Protein AF-A0A932QR58-F1 (afdb_monomer_lite)

Sequence (59 aa):
MNLKPETLEKLRVILKEDFGEEVNDQDLHDIAFCLVGFYDTLMQCYCEDLIAEQQSHEK

Foldseek 3Di:
DDDDPVVLVVQQVCCCPVVVDHDDPVRSVVVVVVVVVVVVVVVVVVVVVVVVVVVVVVD

pLDDT: mean 91.23, std 10.4, range [51.25, 97.69]

Structure (mmCIF, N/CA/C/O backbone):
data_AF-A0A932QR58-F1
#
_entry.id   AF-A0A932QR58-F1
#
loop_
_atom_site.group_PDB
_atom_site.id
_atom_site.type_symbol
_atom_site.label_atom_id
_atom_site.label_alt_id
_atom_site.label_comp_id
_atom_site.label_asym_id
_atom_site.label_entity_id
_atom_site.label_seq_id
_atom_site.pdbx_PDB_ins_code
_atom_site.Cartn_x
_atom_site.Cartn_y
_atom_site.Cartn_z
_atom_site.occupancy
_atom_site.B_iso_or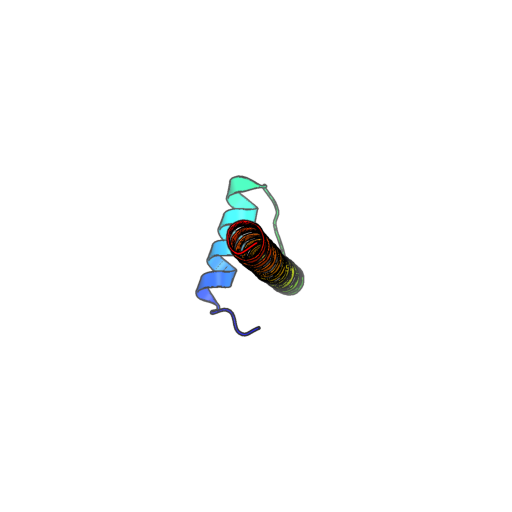_equiv
_atom_site.auth_seq_id
_atom_site.auth_comp_id
_atom_site.auth_asym_id
_atom_site.auth_atom_id
_atom_site.pdbx_PDB_model_num
ATOM 1 N N . MET A 1 1 ? 6.735 -4.648 7.855 1.00 63.38 1 MET A N 1
ATOM 2 C CA . MET A 1 1 ? 7.004 -3.202 7.720 1.00 63.38 1 MET A CA 1
ATOM 3 C C . MET A 1 1 ? 6.718 -2.530 9.060 1.00 63.38 1 MET A C 1
ATOM 5 O O . MET A 1 1 ? 5.697 -2.862 9.643 1.00 63.38 1 MET A O 1
ATOM 9 N N . ASN A 1 2 ? 7.581 -1.637 9.560 1.00 71.06 2 ASN A N 1
ATOM 10 C CA . ASN A 1 2 ? 7.341 -0.908 10.818 1.00 71.06 2 ASN A CA 1
ATOM 11 C C . ASN A 1 2 ? 6.979 0.552 10.521 1.00 71.06 2 ASN A C 1
ATOM 13 O O . ASN A 1 2 ? 7.837 1.434 10.566 1.00 71.06 2 ASN A O 1
ATOM 17 N N . LEU A 1 3 ? 5.713 0.800 10.183 1.00 84.00 3 LEU A N 1
ATOM 18 C CA . LEU A 1 3 ? 5.189 2.162 10.112 1.00 84.00 3 LEU A CA 1
ATOM 19 C C . LEU A 1 3 ? 5.032 2.726 11.523 1.00 84.00 3 LEU A C 1
ATOM 21 O O . LEU A 1 3 ? 4.686 2.010 12.463 1.00 84.00 3 LEU A O 1
ATOM 25 N N . LYS A 1 4 ? 5.297 4.025 11.678 1.00 91.31 4 LYS A N 1
ATOM 26 C CA . LYS A 1 4 ? 5.038 4.706 12.946 1.00 91.31 4 LYS A CA 1
ATOM 27 C C . LYS A 1 4 ? 3.521 4.752 13.180 1.00 91.31 4 LYS A C 1
ATOM 29 O O . LYS A 1 4 ? 2.798 5.032 12.223 1.00 91.31 4 LYS A O 1
ATOM 34 N N . PRO A 1 5 ? 3.039 4.580 14.423 1.00 91.94 5 PRO A N 1
ATOM 35 C CA . PRO A 1 5 ? 1.611 4.689 14.734 1.00 91.94 5 PRO A CA 1
ATOM 36 C C . PRO A 1 5 ? 0.983 6.003 14.247 1.00 91.94 5 PRO A C 1
ATOM 38 O O . PRO A 1 5 ? -0.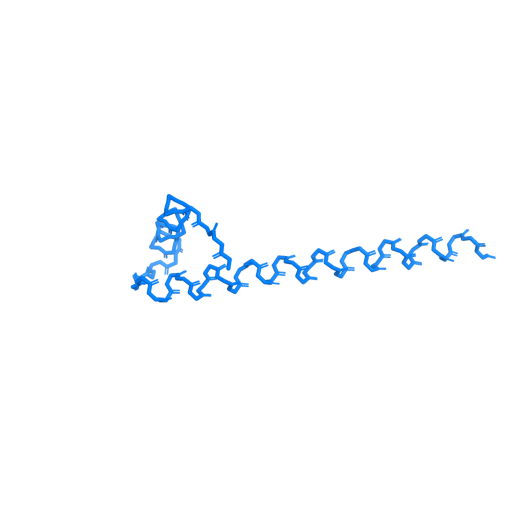106 6.005 13.692 1.00 91.94 5 PRO A O 1
ATOM 41 N N . GLU A 1 6 ? 1.717 7.115 14.348 1.00 95.00 6 GLU A N 1
ATOM 42 C CA . GLU A 1 6 ? 1.282 8.422 13.833 1.00 95.00 6 GLU A CA 1
ATOM 43 C C . GLU A 1 6 ? 1.016 8.412 12.315 1.00 95.00 6 GLU A C 1
ATOM 45 O O . GLU A 1 6 ? 0.102 9.077 11.835 1.00 95.00 6 GLU A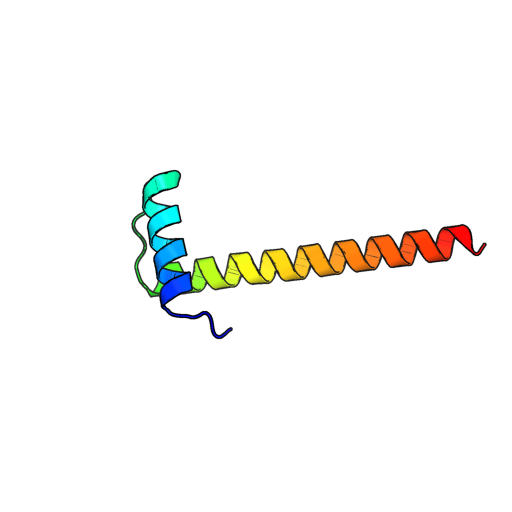 O 1
ATOM 50 N N . THR A 1 7 ? 1.805 7.661 11.540 1.00 94.19 7 THR A N 1
ATOM 51 C CA . THR A 1 7 ? 1.616 7.533 10.089 1.00 94.19 7 THR A CA 1
ATOM 52 C C . THR A 1 7 ? 0.361 6.731 9.765 1.00 94.19 7 THR A C 1
ATOM 54 O O . THR A 1 7 ? -0.367 7.099 8.848 1.00 94.19 7 THR A O 1
ATOM 57 N N . LEU A 1 8 ? 0.090 5.672 10.531 1.00 95.06 8 LEU A N 1
ATOM 58 C CA . LEU A 1 8 ? -1.132 4.884 10.381 1.00 95.06 8 LEU A CA 1
ATOM 59 C C . LEU A 1 8 ? -2.365 5.718 10.725 1.00 95.06 8 LEU A C 1
ATOM 61 O O . LEU A 1 8 ? -3.341 5.678 9.987 1.00 95.06 8 LEU A O 1
ATOM 65 N N . GLU A 1 9 ? -2.304 6.559 11.758 1.00 95.88 9 GLU A N 1
ATOM 66 C CA . GLU A 1 9 ? -3.446 7.423 12.062 1.00 95.88 9 GLU A CA 1
ATOM 67 C C . GLU A 1 9 ? -3.674 8.526 11.034 1.00 95.88 9 GLU A C 1
ATOM 69 O O . GLU A 1 9 ? -4.819 8.836 10.717 1.00 95.88 9 GLU A O 1
ATOM 74 N N . LYS A 1 10 ? -2.616 9.062 10.418 1.00 96.56 10 LYS A N 1
ATOM 75 C CA . LYS A 1 10 ? -2.782 9.945 9.252 1.00 96.56 10 LYS A CA 1
ATOM 76 C C . LYS A 1 10 ? -3.482 9.227 8.103 1.00 96.56 10 LYS A C 1
ATOM 78 O O . LYS A 1 10 ? -4.372 9.806 7.493 1.00 96.56 10 LYS A O 1
ATOM 83 N N . LEU A 1 11 ? -3.114 7.974 7.833 1.00 96.19 11 LEU A N 1
ATOM 84 C CA . LEU A 1 11 ? -3.789 7.165 6.821 1.00 96.19 11 LEU A CA 1
ATOM 85 C C . LEU A 1 11 ? -5.265 6.938 7.179 1.00 96.19 11 LEU A C 1
ATOM 87 O O . LEU A 1 11 ? -6.115 7.093 6.309 1.00 96.19 11 LEU A O 1
ATOM 91 N N . ARG A 1 12 ? -5.591 6.654 8.447 1.00 96.81 12 ARG A N 1
ATOM 92 C CA . ARG A 1 12 ? -6.985 6.504 8.894 1.00 96.81 12 ARG A CA 1
ATOM 93 C C . ARG A 1 12 ? -7.795 7.779 8.662 1.00 96.81 12 ARG A C 1
ATOM 95 O O . ARG A 1 12 ? -8.928 7.704 8.196 1.00 96.81 12 ARG A O 1
ATOM 102 N N . VAL A 1 13 ? -7.215 8.941 8.966 1.00 97.31 13 VAL A N 1
ATOM 103 C CA . VAL A 1 13 ? -7.853 10.243 8.717 1.00 97.31 13 VAL A CA 1
ATOM 104 C C . VAL A 1 13 ? -8.092 10.453 7.222 1.00 97.31 13 VAL A C 1
ATOM 106 O O . VAL A 1 13 ? -9.212 10.779 6.852 1.00 97.31 13 VAL A O 1
ATOM 109 N N . ILE A 1 14 ? -7.100 10.181 6.367 1.00 97.44 14 ILE A N 1
ATOM 110 C CA . ILE A 1 14 ? -7.238 10.294 4.904 1.00 97.44 14 ILE A CA 1
ATOM 111 C C . ILE A 1 14 ? -8.355 9.381 4.381 1.00 97.44 14 ILE A C 1
ATOM 113 O O . ILE A 1 14 ? -9.222 9.833 3.641 1.00 97.44 14 ILE A O 1
ATOM 117 N N . LEU A 1 15 ? -8.378 8.108 4.792 1.00 96.81 15 LEU A N 1
ATOM 118 C CA . LEU A 1 15 ? -9.416 7.155 4.378 1.00 96.81 15 LEU A CA 1
ATOM 119 C C . LEU A 1 15 ? -10.818 7.632 4.782 1.00 96.81 15 LEU A C 1
ATOM 121 O O . LEU A 1 15 ? -11.765 7.532 4.003 1.00 96.81 15 LEU A O 1
ATOM 125 N N . LYS A 1 16 ? -10.944 8.230 5.968 1.00 96.94 16 LYS A N 1
ATOM 126 C CA . LYS A 1 16 ? -12.217 8.763 6.447 1.00 96.94 16 LYS A CA 1
ATOM 127 C C . LYS A 1 16 ? -12.637 10.051 5.738 1.00 96.94 16 LYS A C 1
ATOM 129 O O . LYS A 1 16 ? -13.806 10.184 5.389 1.00 96.94 16 LYS A O 1
ATOM 134 N N . GLU A 1 17 ? -11.732 11.008 5.568 1.00 97.69 17 GLU A 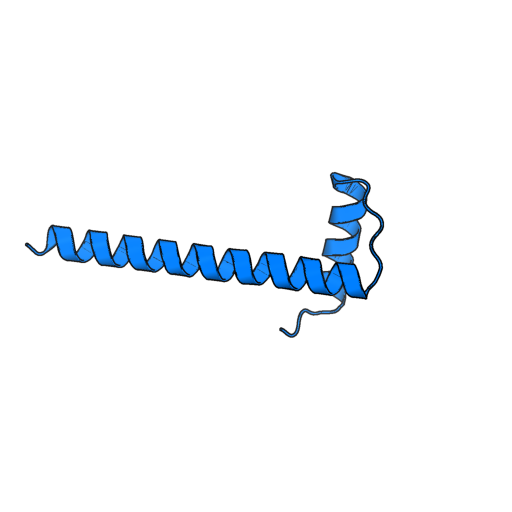N 1
ATOM 135 C CA . GLU A 1 17 ? -12.051 12.335 5.026 1.00 97.69 17 GLU A CA 1
ATOM 136 C C . GLU A 1 17 ? -12.239 12.312 3.507 1.00 97.69 17 GLU A C 1
ATOM 138 O O . GLU A 1 17 ? -13.211 12.878 3.007 1.00 97.69 17 GLU A O 1
ATOM 143 N N . ASP A 1 18 ? -11.361 11.612 2.788 1.00 97.62 18 ASP A N 1
ATOM 144 C CA . ASP A 1 18 ? -11.336 11.643 1.324 1.00 97.62 18 ASP A CA 1
ATOM 145 C C . ASP A 1 18 ? -12.200 10.537 0.703 1.00 97.62 18 ASP A C 1
ATOM 147 O O . ASP A 1 18 ? -12.764 10.722 -0.377 1.00 97.62 18 ASP A O 1
ATOM 151 N N . PHE A 1 19 ? -12.328 9.394 1.387 1.00 94.06 19 PHE A N 1
ATOM 152 C CA . PHE A 1 19 ? -13.028 8.212 0.869 1.00 94.06 19 PHE A CA 1
ATOM 153 C C . PHE A 1 19 ? -14.277 7.837 1.678 1.00 94.06 19 PHE A C 1
ATOM 155 O O . PHE A 1 19 ? -15.068 7.011 1.226 1.00 94.06 19 PHE A O 1
ATOM 162 N N . GLY A 1 20 ? -14.504 8.459 2.841 1.00 94.81 20 GLY A N 1
ATOM 163 C CA . GLY A 1 20 ? -15.641 8.138 3.707 1.00 94.81 20 GLY A CA 1
ATOM 164 C C . GLY A 1 20 ? -15.566 6.744 4.334 1.00 94.81 20 GLY A C 1
ATOM 165 O O . GLY A 1 20 ? -16.585 6.240 4.807 1.00 94.81 20 GLY A O 1
ATOM 166 N N . GLU A 1 21 ? -14.392 6.107 4.329 1.00 94.19 21 GLU A N 1
ATOM 167 C CA . GLU A 1 21 ? -14.206 4.746 4.828 1.00 94.19 21 GLU A CA 1
ATOM 168 C C . GLU A 1 21 ? -13.775 4.746 6.297 1.00 94.19 21 GLU A C 1
ATOM 170 O O . GLU A 1 21 ? -12.765 5.338 6.682 1.00 94.19 21 GLU A O 1
ATOM 175 N N . GLU A 1 22 ? -14.533 4.034 7.133 1.00 94.44 22 GLU A N 1
ATOM 176 C CA . GLU A 1 22 ? -14.129 3.731 8.504 1.00 94.44 22 GLU A CA 1
ATOM 177 C C . GLU A 1 22 ? -13.481 2.349 8.559 1.00 94.44 22 GLU A C 1
ATOM 179 O O . GLU A 1 22 ? -14.144 1.328 8.385 1.00 94.44 22 GLU A O 1
ATOM 184 N N . VAL A 1 23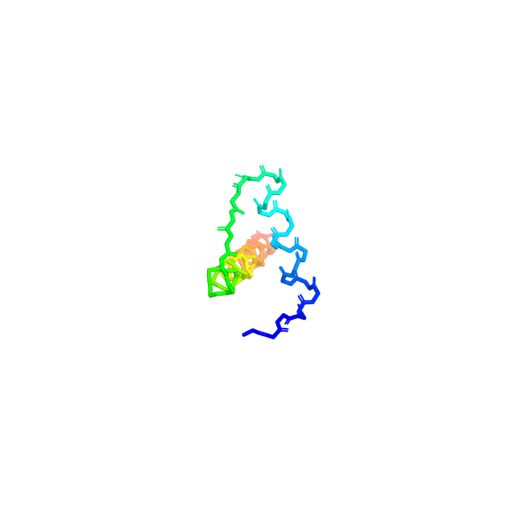 ? -12.175 2.329 8.826 1.00 94.19 23 VAL A N 1
ATOM 185 C CA . VAL A 1 23 ? -11.367 1.107 8.879 1.00 94.19 23 VAL A CA 1
ATOM 186 C C . VAL A 1 23 ? -10.961 0.765 10.311 1.00 94.19 23 VAL A C 1
ATOM 188 O O . VAL A 1 23 ? -10.642 1.644 11.125 1.00 94.19 23 VAL A O 1
ATOM 191 N N . ASN A 1 24 ? -10.969 -0.531 10.624 1.00 96.06 24 ASN A N 1
ATOM 192 C CA . ASN A 1 24 ? -10.396 -1.046 11.866 1.00 96.06 24 ASN A CA 1
ATOM 193 C C . ASN A 1 24 ? -8.863 -1.157 11.748 1.00 96.06 24 ASN A C 1
ATOM 195 O O . ASN A 1 24 ? -8.287 -0.913 10.690 1.00 96.06 24 ASN A O 1
ATOM 199 N N . ASP A 1 25 ? -8.196 -1.515 12.842 1.00 94.50 25 ASP A N 1
ATOM 200 C CA . ASP A 1 25 ? -6.730 -1.541 12.888 1.00 94.50 25 ASP A CA 1
ATOM 201 C C . ASP A 1 25 ? -6.123 -2.578 11.933 1.00 94.50 25 ASP A C 1
ATOM 203 O O . ASP A 1 25 ? -5.092 -2.310 11.321 1.00 94.50 25 ASP A O 1
ATOM 207 N N . GLN A 1 26 ? -6.763 -3.738 11.767 1.00 94.88 26 GLN A N 1
ATOM 208 C CA . GLN A 1 26 ? -6.290 -4.777 10.852 1.00 94.88 26 GLN A CA 1
ATOM 209 C C . GLN A 1 26 ? -6.370 -4.293 9.401 1.00 94.88 26 GLN A C 1
ATOM 211 O O . GLN A 1 26 ? -5.364 -4.316 8.694 1.00 94.88 26 GLN A O 1
ATOM 216 N N . ASP A 1 27 ? -7.528 -3.769 8.998 1.00 95.94 27 ASP A N 1
ATOM 217 C CA . ASP A 1 27 ? -7.739 -3.243 7.647 1.00 95.94 27 ASP A CA 1
ATOM 218 C C . ASP A 1 27 ? -6.788 -2.074 7.361 1.00 95.94 27 ASP A C 1
ATOM 220 O O . ASP A 1 27 ? -6.181 -1.998 6.294 1.00 95.94 27 ASP A O 1
ATOM 224 N N . LEU A 1 28 ? -6.582 -1.190 8.342 1.00 96.31 28 LEU A N 1
ATOM 225 C CA . LEU A 1 28 ? -5.635 -0.082 8.243 1.00 96.31 28 LEU A CA 1
ATOM 226 C C . LEU A 1 28 ? -4.200 -0.575 8.002 1.00 96.31 28 LEU A C 1
ATOM 228 O O . LEU A 1 28 ? -3.482 -0.007 7.176 1.00 96.31 28 LEU A O 1
ATOM 232 N N . HIS A 1 29 ? -3.779 -1.628 8.705 1.00 94.94 29 HIS A N 1
ATOM 233 C CA . HIS A 1 29 ? -2.466 -2.244 8.522 1.00 94.94 29 HIS A CA 1
ATOM 234 C C . HIS A 1 29 ? -2.318 -2.906 7.148 1.00 94.94 29 HIS A C 1
ATOM 236 O O . HIS A 1 29 ? -1.265 -2.758 6.520 1.00 94.94 29 HIS A O 1
ATOM 242 N N . ASP A 1 30 ? -3.356 -3.585 6.667 1.00 95.81 30 ASP A N 1
ATOM 243 C CA . ASP A 1 30 ? -3.350 -4.254 5.367 1.00 95.81 30 ASP A CA 1
ATOM 244 C C . ASP A 1 30 ? -3.318 -3.238 4.216 1.00 95.81 30 ASP A C 1
ATOM 246 O O . ASP A 1 30 ? -2.504 -3.363 3.298 1.00 95.81 30 ASP A O 1
ATOM 250 N N . ILE A 1 31 ? -4.111 -2.166 4.298 1.00 95.69 31 ILE A N 1
ATOM 251 C CA . ILE A 1 31 ? -4.078 -1.056 3.334 1.00 95.69 31 ILE A CA 1
ATOM 252 C C . ILE A 1 31 ? -2.691 -0.413 3.315 1.00 95.69 31 ILE A C 1
ATOM 254 O O . ILE A 1 31 ? -2.108 -0.214 2.247 1.00 95.69 31 ILE A O 1
ATOM 258 N N . ALA A 1 32 ? -2.130 -0.118 4.488 1.00 95.50 32 ALA A N 1
ATOM 259 C CA . ALA A 1 32 ? -0.807 0.482 4.593 1.00 95.50 32 ALA A CA 1
ATOM 260 C C . ALA A 1 32 ? 0.284 -0.409 3.977 1.00 95.50 32 ALA A C 1
ATOM 262 O O . ALA A 1 32 ? 1.181 0.088 3.293 1.00 95.50 32 ALA A O 1
ATOM 263 N N . PHE A 1 33 ? 0.194 -1.725 4.184 1.00 94.56 33 PHE A N 1
ATOM 264 C CA . PHE A 1 33 ? 1.098 -2.697 3.577 1.00 94.56 33 PHE A CA 1
ATOM 265 C C . PHE A 1 33 ? 0.979 -2.703 2.048 1.00 94.56 33 PHE A C 1
ATOM 267 O O . PHE A 1 33 ? 1.995 -2.625 1.354 1.00 94.56 33 PHE A O 1
ATOM 274 N N . CYS A 1 34 ? -0.247 -2.727 1.525 1.00 95.44 34 CYS A N 1
ATOM 275 C CA . CYS A 1 34 ? -0.514 -2.687 0.089 1.00 95.44 34 CYS A CA 1
ATOM 276 C C . CYS A 1 34 ? 0.018 -1.408 -0.569 1.00 95.44 34 CYS A C 1
ATOM 278 O O . CYS A 1 34 ? 0.669 -1.488 -1.609 1.00 95.44 34 CYS A O 1
ATOM 280 N N . LEU A 1 35 ? -0.207 -0.239 0.038 1.00 95.19 35 LEU A N 1
ATOM 281 C CA . LEU A 1 35 ? 0.260 1.047 -0.494 1.00 95.19 35 LEU A CA 1
ATOM 282 C C . LEU A 1 35 ? 1.782 1.098 -0.630 1.00 95.19 35 LEU A C 1
ATOM 284 O O . LEU A 1 35 ? 2.311 1.598 -1.622 1.00 95.19 35 LEU A O 1
ATOM 288 N N . VAL A 1 36 ? 2.491 0.560 0.356 1.00 93.62 36 VAL A N 1
ATOM 289 C CA . VAL A 1 36 ? 3.954 0.562 0.353 1.00 93.62 36 VAL A CA 1
ATOM 290 C C . VAL A 1 36 ? 4.484 -0.446 -0.652 1.00 93.62 36 VAL A C 1
ATOM 292 O O . VAL A 1 36 ? 5.351 -0.098 -1.445 1.00 93.62 36 VAL A O 1
ATOM 295 N N . GLY A 1 37 ? 3.929 -1.660 -0.679 1.00 94.50 37 GLY A N 1
ATOM 296 C CA . GLY A 1 37 ? 4.318 -2.658 -1.675 1.00 94.50 37 GLY A CA 1
ATOM 297 C C . GLY A 1 37 ? 4.072 -2.172 -3.106 1.00 94.50 37 GLY A C 1
ATOM 298 O O . GLY A 1 37 ? 4.878 -2.426 -4.002 1.00 94.50 37 GLY A O 1
ATOM 299 N N . PHE A 1 38 ? 2.996 -1.412 -3.317 1.00 96.12 38 PHE A N 1
ATOM 300 C CA . PHE A 1 38 ? 2.721 -0.771 -4.596 1.00 96.12 38 PHE A CA 1
ATOM 301 C C . PHE A 1 38 ? 3.785 0.273 -4.956 1.00 96.12 38 PHE A C 1
ATOM 303 O O . PHE A 1 38 ? 4.311 0.244 -6.067 1.00 96.12 38 PHE A O 1
ATOM 310 N N . TYR A 1 39 ? 4.153 1.150 -4.018 1.00 95.44 39 TYR A N 1
ATOM 311 C CA . TYR A 1 39 ? 5.226 2.124 -4.227 1.00 95.44 39 TYR A CA 1
ATOM 312 C C . TYR A 1 39 ? 6.572 1.454 -4.540 1.00 95.44 39 TYR A C 1
ATOM 314 O O . TYR A 1 39 ? 7.236 1.846 -5.499 1.00 95.44 39 TYR A O 1
ATOM 322 N N . ASP A 1 40 ? 6.949 0.420 -3.787 1.00 95.44 40 ASP A N 1
ATOM 323 C CA . ASP A 1 40 ? 8.193 -0.325 -4.006 1.00 95.44 40 ASP A CA 1
ATOM 324 C C . ASP A 1 40 ? 8.226 -0.951 -5.410 1.00 95.44 40 ASP A C 1
ATOM 326 O O . ASP A 1 40 ? 9.238 -0.869 -6.107 1.00 95.44 40 ASP A O 1
ATOM 330 N N . THR A 1 41 ? 7.095 -1.505 -5.859 1.00 97.06 41 THR A N 1
ATOM 331 C CA . THR A 1 41 ? 6.952 -2.074 -7.209 1.00 97.06 41 THR A CA 1
ATOM 332 C C . THR A 1 41 ? 7.114 -1.000 -8.285 1.00 97.06 41 THR A C 1
ATOM 334 O O . THR A 1 41 ? 7.868 -1.192 -9.236 1.00 97.06 41 THR A O 1
ATOM 337 N N . LEU A 1 42 ? 6.454 0.154 -8.131 1.00 97.06 42 LEU A N 1
ATOM 338 C CA . LEU A 1 42 ? 6.596 1.271 -9.070 1.00 97.06 42 LEU A CA 1
ATOM 339 C C . LEU A 1 42 ? 8.040 1.773 -9.144 1.00 97.06 42 LEU A C 1
ATOM 341 O O . LEU A 1 42 ? 8.544 2.040 -10.234 1.00 97.06 42 LEU A O 1
ATOM 345 N N . MET A 1 43 ? 8.709 1.884 -7.996 1.00 96.50 43 MET A N 1
ATOM 346 C CA . MET A 1 43 ? 10.103 2.310 -7.936 1.00 96.50 43 MET A CA 1
ATOM 347 C C . MET A 1 43 ? 11.025 1.309 -8.637 1.00 96.50 43 MET A C 1
ATOM 349 O O . MET A 1 43 ? 11.950 1.716 -9.340 1.00 96.50 43 MET A O 1
ATOM 353 N N . GLN A 1 44 ? 10.768 0.008 -8.484 1.00 96.88 44 GLN A N 1
ATOM 354 C CA . GLN A 1 44 ? 11.508 -1.027 -9.197 1.00 96.88 44 GLN A CA 1
ATOM 355 C C . GLN A 1 44 ? 11.335 -0.891 -10.714 1.00 96.88 44 GLN A C 1
ATOM 357 O O . GLN A 1 44 ? 12.339 -0.826 -11.419 1.00 96.88 44 GLN A O 1
ATOM 362 N N . CYS A 1 45 ? 10.098 -0.785 -11.208 1.00 96.75 45 CYS A N 1
ATOM 363 C CA . CYS A 1 45 ? 9.838 -0.614 -12.640 1.00 96.75 45 CYS A CA 1
ATOM 364 C C . CYS A 1 45 ? 10.523 0.642 -13.194 1.00 96.75 45 CYS A C 1
ATOM 366 O O . CYS A 1 45 ? 11.192 0.579 -14.218 1.00 96.75 45 CYS A O 1
ATOM 368 N N . TYR A 1 46 ? 10.443 1.765 -12.476 1.00 95.88 46 TYR A N 1
ATOM 369 C CA . TYR A 1 46 ? 11.117 3.000 -12.876 1.00 95.88 46 TYR A CA 1
ATOM 370 C C . TYR A 1 46 ? 12.644 2.839 -12.974 1.00 95.88 46 TYR A C 1
ATOM 372 O O . TYR A 1 46 ? 13.268 3.325 -13.915 1.00 95.88 46 TYR A O 1
ATOM 380 N N . CYS A 1 47 ? 13.264 2.138 -12.021 1.00 94.69 47 CYS A N 1
ATOM 381 C CA . CYS A 1 47 ? 14.691 1.826 -12.087 1.00 94.69 47 CYS A CA 1
ATOM 382 C C . CYS A 1 47 ? 15.036 0.932 -13.285 1.00 94.69 47 CYS A C 1
ATOM 384 O O . CYS A 1 47 ? 16.059 1.155 -13.931 1.00 94.69 47 CYS A O 1
ATOM 386 N N . GLU A 1 48 ? 14.211 -0.076 -13.573 1.00 95.81 48 GLU A N 1
ATOM 387 C CA . GLU A 1 48 ? 14.389 -0.968 -14.723 1.00 95.81 48 GLU A CA 1
ATOM 388 C C . GLU A 1 48 ? 14.310 -0.193 -16.047 1.00 95.81 48 GLU A C 1
ATOM 390 O O . GLU A 1 48 ? 15.184 -0.363 -16.899 1.00 95.81 48 GLU A O 1
ATOM 395 N N . ASP A 1 49 ? 13.347 0.724 -16.176 1.00 95.19 49 ASP A N 1
ATOM 396 C CA . ASP A 1 49 ? 13.201 1.600 -17.342 1.00 95.19 49 ASP A CA 1
ATOM 397 C C . ASP A 1 49 ? 14.428 2.509 -17.523 1.00 95.19 49 ASP A C 1
ATOM 399 O O . ASP A 1 49 ? 14.999 2.573 -18.613 1.00 95.19 49 ASP A O 1
ATOM 403 N N . LEU A 1 50 ? 14.916 3.141 -16.447 1.00 94.81 50 LEU A N 1
ATOM 404 C CA . LEU A 1 50 ? 16.129 3.970 -16.490 1.00 94.81 50 LEU A CA 1
ATOM 405 C C . LEU A 1 50 ? 17.367 3.188 -16.949 1.00 94.81 50 LEU A C 1
ATOM 407 O O . LEU A 1 50 ? 18.195 3.710 -17.700 1.00 94.81 50 LEU A O 1
ATOM 411 N N . ILE A 1 51 ? 17.521 1.944 -16.488 1.00 93.88 51 ILE A N 1
ATOM 412 C CA . ILE A 1 51 ? 18.636 1.077 -16.891 1.00 93.88 51 ILE A CA 1
ATOM 413 C C . ILE A 1 51 ? 18.505 0.703 -18.371 1.00 93.88 51 ILE A C 1
ATOM 415 O O . ILE A 1 51 ? 19.497 0.743 -19.104 1.00 93.88 51 ILE A O 1
ATOM 419 N N . ALA A 1 52 ? 17.298 0.359 -18.825 1.00 91.25 52 ALA A N 1
ATOM 420 C CA . ALA A 1 52 ? 17.035 0.015 -20.218 1.00 91.25 52 ALA A CA 1
ATOM 421 C C . ALA A 1 52 ? 17.333 1.191 -21.165 1.00 91.25 52 ALA A C 1
ATOM 423 O O . ALA A 1 52 ? 17.962 0.998 -22.210 1.00 91.25 52 ALA A O 1
ATOM 424 N N . GLU A 1 53 ? 16.959 2.415 -20.781 1.00 89.50 53 GLU A N 1
ATOM 425 C CA . GLU A 1 53 ? 17.271 3.631 -21.538 1.00 89.50 53 GLU A CA 1
ATOM 426 C C . GLU A 1 53 ? 18.784 3.865 -21.649 1.00 89.50 53 GLU A C 1
ATOM 428 O O . GLU A 1 53 ? 19.289 4.104 -22.749 1.00 89.50 53 GLU A O 1
ATOM 433 N N . GLN A 1 54 ? 19.534 3.731 -20.550 1.00 80.12 54 GLN A N 1
ATOM 434 C CA . GLN A 1 54 ? 20.993 3.910 -20.557 1.00 80.12 54 GLN A CA 1
ATOM 435 C C . GLN A 1 54 ? 21.696 2.910 -21.485 1.00 80.12 54 GLN A C 1
ATOM 437 O O . GLN A 1 54 ? 22.552 3.301 -22.277 1.00 80.12 54 GLN A O 1
ATOM 442 N N . GLN A 1 55 ? 21.283 1.641 -21.464 1.00 75.19 55 GLN A N 1
ATOM 443 C CA . GLN A 1 55 ? 21.852 0.599 -22.327 1.00 75.19 55 GLN A CA 1
ATOM 444 C C . GLN A 1 55 ? 21.528 0.794 -23.816 1.00 75.19 55 GLN A C 1
ATOM 446 O O . GLN A 1 55 ? 22.246 0.278 -24.675 1.00 75.19 55 GLN A O 1
ATOM 451 N N . SER A 1 56 ? 20.452 1.517 -24.138 1.00 71.88 56 SER A N 1
ATOM 452 C CA . SER A 1 56 ? 20.070 1.822 -25.520 1.00 71.88 56 SER A CA 1
ATOM 453 C C . SER A 1 56 ? 20.907 2.941 -26.150 1.00 71.88 56 SER A C 1
ATOM 455 O O . SER A 1 56 ? 21.110 2.926 -27.360 1.00 71.88 56 SER A O 1
ATOM 457 N N . HIS A 1 57 ? 21.432 3.871 -25.345 1.00 62.88 57 HIS A N 1
ATOM 458 C CA . HIS A 1 57 ? 22.283 4.975 -25.809 1.00 62.88 57 HIS A CA 1
ATOM 459 C C . HIS A 1 57 ? 23.775 4.616 -25.913 1.00 62.88 57 HIS A C 1
ATOM 461 O O . HIS A 1 57 ? 24.537 5.367 -26.518 1.00 62.88 57 HIS A O 1
ATOM 467 N N . GLU A 1 58 ? 24.204 3.486 -25.343 1.00 59.00 58 GLU A N 1
ATOM 468 C CA . GLU A 1 58 ? 25.589 2.992 -25.434 1.00 59.00 58 GLU A CA 1
ATOM 469 C C . GLU A 1 58 ? 25.840 2.044 -26.630 1.00 59.00 58 GLU A C 1
ATOM 471 O O . GLU A 1 58 ? 26.967 1.579 -26.814 1.00 59.00 58 GLU A O 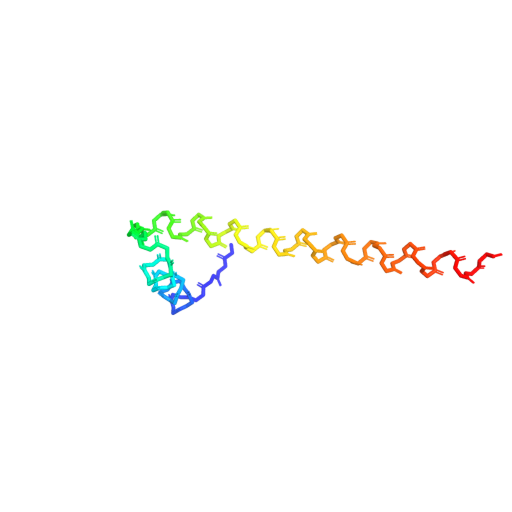1
ATOM 476 N N . LYS A 1 59 ? 24.820 1.758 -27.452 1.00 51.25 59 LYS A N 1
ATOM 477 C CA . LYS A 1 59 ? 24.917 0.952 -28.684 1.00 51.25 59 LYS A CA 1
ATOM 478 C C . LYS A 1 59 ? 24.814 1.804 -29.942 1.00 51.25 59 LYS A C 1
ATOM 480 O O . LYS A 1 59 ? 25.507 1.437 -30.918 1.00 51.25 59 LYS A O 1
#

Radius of gyration: 17.06 Å; chains: 1; bounding box: 41×17×43 Å

Secondary structure (DSSP, 8-state):
----HHHHHHHHHHHHHHH-----HHHHHHHHHHHHHHHHHHHHHHHHHHHHHHHHHT-